Protein AF-A0A946S3L8-F1 (afdb_monomer)

Nearest PDB structures (foldseek):
  8qbs-assembly1_A  TM=4.306E-01  e=4.008E+00  Nostoc punctiforme
  6zvr-assembly1_D  TM=5.813E-01  e=9.104E+00  Nostoc punctiforme

Sequence (161 aa):
MRRCIQITTFLLVIILLAIPEAKAEDSSAVKVDWKPSPAGAAFRSLALPGWGQAYVHKPVKAVIYGGIQHALVFSVFMRGHQYNLEHKYGEESRADFYRNERNRLSWYLAGAILLSTLDAYVDAHLYDFDVSDDLSESYEMKKTEDLSFMGVKIHFSWRFH

pLDDT: mean 71.43, std 18.44, range [38.12, 97.25]

Solvent-accessible surface area (backbone atoms only — not comparable to full-atom values): 9553 Å² total; per-residue (Å²): 113,74,66,60,56,53,50,55,53,52,54,53,50,51,58,66,68,64,55,73,79,79,71,83,75,83,67,91,59,80,88,70,92,75,75,61,51,32,67,61,20,28,52,32,23,71,75,37,74,28,44,10,29,50,66,68,71,36,62,70,58,15,52,52,50,24,51,54,44,49,53,34,51,51,49,28,51,53,26,48,53,51,18,57,49,22,65,74,76,53,51,66,73,59,16,51,51,27,47,53,51,22,53,53,39,48,53,51,39,52,50,53,45,51,52,53,22,52,53,29,26,52,54,30,67,46,62,82,63,77,79,73,69,94,75,67,93,78,72,85,75,77,80,79,83,82,82,79,72,87,88,64,87,85,84,88,85,86,83,88,133

Mean predicted aligned error: 16.81 Å

Foldseek 3Di:
DVVVVVVVVVVVVVVVVPPPPPDPPPPPDDPPVDADDLVNLLVLLVVAFLRSCVSLVNVVLSCVRNVVLVVLVVLLVVLVVQLVCCVVPNDPVSNVVSVVSSVVSVVVNVVSSVVSSVVSSVSRVCVPVDPPPPPPVPPPPPDPDDDDDPPDDDDDDDDDD

Radius of gyration: 24.99 Å; Cα contacts (8 Å, |Δi|>4): 118; chains: 1; bounding box: 49×58×77 Å

Secondary structure (DSSP, 8-state):
-HHHHHHHHHHHHHHHHTS------------------HHHHHHHHHHSTTHHHHHTT-HHHHHHHHHHHHHHHHHHHHHHHHHHHHHHHS-HHHHHHHHHHHHHHHHHHHHHHHHHHHHHHHHHHTTT-----TT-TT-----------SS----------

Structure (mmCIF, N/CA/C/O backbone):
data_AF-A0A946S3L8-F1
#
_entry.id   AF-A0A946S3L8-F1
#
loop_
_atom_site.group_PDB
_atom_site.id
_atom_site.type_symbol
_atom_site.label_atom_id
_atom_site.label_alt_id
_atom_site.label_comp_id
_atom_site.label_asym_id
_atom_site.label_entity_id
_atom_site.label_seq_id
_atom_site.pdbx_PDB_ins_code
_atom_site.Cartn_x
_atom_site.Cartn_y
_atom_site.Cartn_z
_atom_site.occupancy
_atom_site.B_iso_or_equiv
_atom_site.auth_seq_id
_atom_site.auth_comp_id
_atom_site.auth_asym_id
_atom_site.auth_atom_id
_atom_site.pdbx_PDB_model_num
ATOM 1 N N . MET A 1 1 ? 8.361 18.767 -18.585 1.00 54.22 1 MET A N 1
ATOM 2 C CA . MET A 1 1 ? 8.178 17.508 -17.819 1.00 54.22 1 MET A CA 1
ATOM 3 C C . MET A 1 1 ? 8.222 17.675 -16.298 1.00 54.22 1 MET A C 1
ATOM 5 O O . MET A 1 1 ? 7.285 17.226 -15.657 1.00 54.22 1 MET A O 1
ATOM 9 N N . ARG A 1 2 ? 9.224 18.339 -15.696 1.00 45.31 2 ARG A N 1
ATOM 10 C CA . ARG A 1 2 ? 9.313 18.496 -14.221 1.00 45.31 2 ARG A CA 1
ATOM 11 C C . ARG A 1 2 ? 8.120 19.232 -13.574 1.00 45.31 2 ARG A C 1
ATOM 13 O O . ARG A 1 2 ? 7.718 18.874 -12.476 1.00 45.31 2 ARG A O 1
ATOM 20 N N . ARG A 1 3 ? 7.504 20.190 -14.283 1.00 42.41 3 ARG A N 1
ATOM 21 C CA . ARG A 1 3 ? 6.339 20.952 -13.789 1.00 42.41 3 ARG A CA 1
ATOM 22 C C . ARG A 1 3 ? 5.024 20.161 -13.782 1.00 42.41 3 ARG A C 1
ATOM 24 O O . ARG A 1 3 ? 4.229 20.349 -12.876 1.00 42.41 3 ARG A O 1
ATOM 31 N N . CYS A 1 4 ? 4.821 19.233 -14.722 1.00 50.94 4 CYS A N 1
ATOM 32 C CA . CYS A 1 4 ? 3.631 18.371 -14.724 1.00 50.94 4 CYS A CA 1
ATOM 33 C C . CYS A 1 4 ? 3.656 17.385 -13.554 1.00 50.94 4 CYS A C 1
ATOM 35 O O . CYS A 1 4 ? 2.636 17.212 -12.904 1.00 50.94 4 CYS A O 1
ATOM 37 N N . ILE A 1 5 ? 4.835 16.831 -13.238 1.00 62.97 5 ILE A N 1
ATOM 38 C CA . ILE A 1 5 ? 5.023 15.931 -12.091 1.00 62.97 5 ILE A CA 1
ATOM 39 C C . ILE A 1 5 ? 4.737 16.673 -10.778 1.00 62.97 5 ILE A C 1
ATOM 41 O O . ILE A 1 5 ? 3.998 16.154 -9.948 1.00 62.97 5 ILE A O 1
ATOM 45 N N . GLN A 1 6 ? 5.234 17.910 -10.630 1.00 52.62 6 GLN A N 1
ATOM 46 C CA . GLN A 1 6 ? 4.973 18.736 -9.443 1.00 52.62 6 GLN A CA 1
ATOM 47 C C . GLN A 1 6 ? 3.487 19.085 -9.265 1.00 52.62 6 GLN A C 1
ATOM 49 O O . GL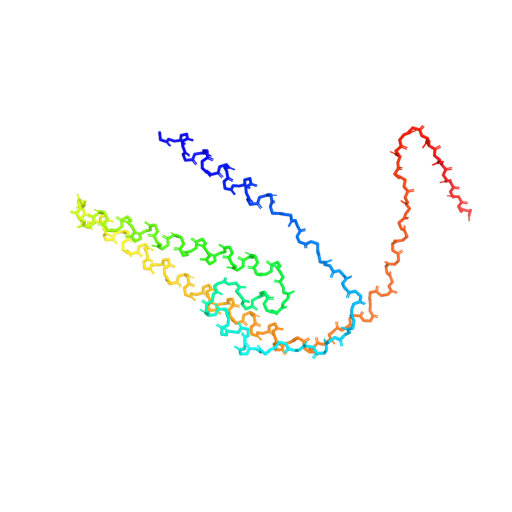N A 1 6 ? 2.988 19.033 -8.143 1.00 52.62 6 GLN A O 1
ATOM 54 N N . ILE A 1 7 ? 2.772 19.392 -10.353 1.00 70.19 7 ILE A N 1
ATOM 55 C CA . ILE A 1 7 ? 1.333 19.701 -10.311 1.00 70.19 7 ILE A CA 1
ATOM 56 C C . ILE A 1 7 ? 0.521 18.453 -9.948 1.00 70.19 7 ILE A C 1
ATOM 58 O O . ILE A 1 7 ? -0.357 18.528 -9.092 1.00 70.19 7 ILE A O 1
ATOM 62 N N . THR A 1 8 ? 0.852 17.289 -10.519 1.00 63.03 8 THR A N 1
ATOM 63 C CA . THR A 1 8 ? 0.184 16.031 -10.154 1.00 63.03 8 THR A CA 1
ATOM 64 C C . THR A 1 8 ? 0.440 15.634 -8.704 1.00 63.03 8 THR A C 1
ATOM 66 O O . THR A 1 8 ? -0.484 15.183 -8.039 1.00 63.03 8 THR A O 1
ATOM 69 N N . THR A 1 9 ? 1.647 15.857 -8.171 1.00 61.44 9 THR A N 1
ATOM 70 C CA . THR A 1 9 ? 1.929 15.588 -6.753 1.00 61.44 9 THR A CA 1
ATOM 71 C C . THR A 1 9 ? 1.212 16.563 -5.819 1.00 61.44 9 THR A C 1
ATOM 73 O O . THR A 1 9 ? 0.716 16.139 -4.782 1.00 61.44 9 THR A O 1
ATOM 76 N N . PHE A 1 10 ? 1.090 17.844 -6.189 1.00 78.69 10 PHE A N 1
ATOM 77 C CA . PHE A 1 10 ? 0.366 18.836 -5.383 1.00 78.69 10 PHE A CA 1
ATOM 78 C C . PHE A 1 10 ? -1.140 18.552 -5.333 1.00 78.69 10 PHE A C 1
ATOM 80 O O . PHE A 1 10 ? -1.747 18.656 -4.271 1.00 78.69 10 PHE A O 1
ATOM 87 N N . LEU A 1 11 ? -1.735 18.136 -6.455 1.00 69.88 11 LEU A N 1
ATOM 88 C CA . LEU A 1 11 ? -3.153 17.769 -6.514 1.00 69.88 11 LEU A CA 1
ATOM 89 C C . LEU A 1 11 ? -3.464 16.520 -5.679 1.00 69.88 11 LEU A C 1
ATOM 91 O O . LEU A 1 11 ? -4.479 16.490 -4.991 1.00 69.88 11 LEU A O 1
ATOM 95 N N . LEU A 1 12 ? -2.574 15.524 -5.674 1.00 69.56 12 LEU A N 1
ATOM 96 C CA . LEU A 1 12 ? -2.734 14.312 -4.862 1.00 69.56 12 LEU A CA 1
ATOM 97 C C . LEU A 1 12 ? -2.653 14.610 -3.355 1.00 69.56 12 LEU A C 1
ATOM 99 O O . LEU A 1 12 ? -3.424 14.053 -2.581 1.00 69.56 12 LEU A O 1
ATOM 103 N N . VAL A 1 13 ? -1.776 15.534 -2.943 1.00 70.19 13 VAL A N 1
ATOM 104 C CA . VAL A 1 13 ? -1.654 15.975 -1.541 1.00 70.19 13 VAL A CA 1
ATOM 105 C C . VAL A 1 13 ? -2.880 16.775 -1.094 1.00 70.19 13 VAL A C 1
ATOM 107 O O . VAL A 1 13 ? -3.378 16.545 0.001 1.00 70.19 13 VAL A O 1
ATOM 110 N N . ILE A 1 14 ? -3.422 17.658 -1.937 1.00 69.56 14 ILE A N 1
ATOM 111 C CA . ILE A 1 14 ? -4.638 18.423 -1.609 1.00 69.56 14 ILE A CA 1
ATOM 112 C C . ILE A 1 14 ? -5.855 17.497 -1.482 1.00 69.56 14 ILE A C 1
ATOM 114 O O . ILE A 1 14 ? -6.654 17.673 -0.570 1.00 69.56 14 ILE A O 1
ATOM 118 N N . ILE A 1 15 ? -5.973 16.479 -2.339 1.00 70.62 15 ILE A N 1
ATOM 119 C CA . ILE A 1 15 ? -7.046 15.476 -2.250 1.00 70.62 15 ILE A CA 1
ATOM 120 C C . ILE A 1 15 ? -6.909 14.623 -0.978 1.00 70.62 15 ILE A C 1
ATOM 122 O O . ILE A 1 15 ? -7.918 14.290 -0.365 1.00 70.62 15 ILE A O 1
ATOM 126 N N . LEU A 1 16 ? -5.681 14.322 -0.539 1.00 61.84 16 LEU A N 1
ATOM 127 C CA . LEU A 1 16 ? -5.420 13.594 0.707 1.00 61.84 16 LEU A CA 1
ATOM 128 C C . LEU A 1 16 ? -5.713 14.440 1.963 1.00 61.84 16 LEU A C 1
ATOM 130 O O . LEU A 1 16 ? -6.137 13.897 2.976 1.00 61.84 16 LEU A O 1
ATOM 134 N N . LEU A 1 17 ? -5.517 15.762 1.887 1.00 64.38 17 LEU A N 1
ATOM 135 C CA . LEU A 1 17 ? -5.815 16.720 2.964 1.00 64.38 17 LEU A CA 1
ATOM 136 C C . LEU A 1 17 ? -7.288 17.162 3.000 1.00 64.38 17 LEU A C 1
ATOM 138 O O . LEU A 1 17 ? -7.744 17.672 4.017 1.00 64.38 17 LEU A O 1
ATOM 142 N N . ALA A 1 18 ? -8.028 16.983 1.902 1.00 61.12 18 ALA A N 1
ATOM 143 C CA . ALA A 1 18 ? -9.449 17.316 1.794 1.00 61.12 18 ALA A CA 1
ATOM 144 C C . ALA A 1 18 ? -10.378 16.178 2.246 1.00 61.12 18 ALA A C 1
ATOM 146 O O . ALA A 1 18 ? -11.597 16.315 2.139 1.00 61.12 18 ALA A O 1
ATOM 147 N N . ILE A 1 19 ? -9.829 15.061 2.739 1.00 67.75 19 ILE A N 1
ATOM 148 C CA . ILE A 1 19 ? -10.631 14.033 3.399 1.00 67.75 19 ILE A CA 1
ATOM 149 C C . ILE A 1 19 ? -11.120 14.656 4.713 1.00 67.75 19 ILE A C 1
ATOM 151 O O . ILE A 1 19 ? -10.283 14.955 5.566 1.00 67.75 19 ILE A O 1
ATOM 155 N N . PRO A 1 20 ? -12.433 14.894 4.893 1.00 49.59 20 PRO A N 1
ATOM 156 C CA . PRO A 1 20 ? -12.932 15.335 6.184 1.00 49.59 20 PRO A CA 1
ATOM 157 C C . PRO A 1 20 ? -12.509 14.295 7.219 1.00 49.59 20 PRO A C 1
ATOM 159 O O . PRO A 1 20 ? -12.717 13.098 7.007 1.00 49.59 20 PRO A O 1
ATOM 162 N N . GLU A 1 21 ? -11.886 14.741 8.312 1.00 51.22 21 GLU A N 1
ATOM 163 C CA . GLU A 1 21 ? -11.655 13.884 9.470 1.00 51.22 21 GLU A CA 1
ATOM 164 C C . GLU A 1 21 ? -12.994 13.233 9.809 1.00 51.22 21 GLU A C 1
ATOM 166 O O . GLU A 1 21 ? -13.969 13.923 10.120 1.00 51.22 21 GLU A O 1
ATOM 171 N N . ALA A 1 22 ? -13.071 11.911 9.646 1.00 46.09 22 ALA A N 1
ATOM 172 C CA . ALA A 1 22 ? -14.264 11.157 9.973 1.00 46.09 22 ALA A CA 1
ATOM 173 C C . ALA A 1 22 ? -14.474 11.297 11.481 1.00 46.09 22 ALA A C 1
ATOM 175 O O . ALA A 1 22 ? -13.859 10.590 12.278 1.00 46.09 22 ALA A O 1
ATOM 176 N N . LYS A 1 23 ? -15.297 12.273 11.871 1.00 38.12 23 LYS A N 1
ATOM 177 C CA . LYS A 1 23 ? -15.753 12.431 13.244 1.00 38.12 23 LYS A CA 1
ATOM 178 C C . LYS A 1 23 ? -16.474 11.137 13.589 1.00 38.12 23 LYS A C 1
ATOM 180 O O . LYS A 1 23 ? -17.438 10.784 12.914 1.00 38.12 23 LYS A O 1
ATOM 185 N N . ALA A 1 24 ? -15.966 10.420 14.589 1.00 49.59 24 ALA A N 1
ATOM 186 C CA . ALA A 1 24 ? -16.674 9.290 15.159 1.00 49.59 24 ALA A CA 1
ATOM 187 C C . ALA A 1 24 ? -18.056 9.795 15.587 1.00 49.59 24 ALA A C 1
ATOM 189 O O . ALA A 1 24 ? -18.169 10.663 16.454 1.00 49.59 24 ALA A O 1
ATOM 190 N N . GLU A 1 25 ? -19.085 9.334 14.886 1.00 40.78 25 GLU A N 1
ATOM 191 C CA . GLU A 1 25 ? -20.466 9.599 15.239 1.00 40.78 25 GLU A CA 1
ATOM 192 C C . GLU A 1 25 ? -20.743 8.791 16.503 1.00 40.78 25 GLU A C 1
ATOM 194 O O . GLU A 1 25 ? -20.833 7.563 16.463 1.00 40.78 25 GLU A O 1
ATOM 199 N N . ASP A 1 26 ? -20.777 9.490 17.638 1.00 52.12 26 ASP A N 1
ATOM 200 C CA . ASP A 1 26 ? -21.277 8.965 18.904 1.00 52.12 26 ASP A CA 1
ATOM 201 C C . ASP A 1 26 ? -22.775 8.704 18.732 1.00 52.12 26 ASP A C 1
ATOM 203 O O . ASP A 1 26 ? -23.641 9.551 18.969 1.00 52.12 26 ASP A O 1
ATOM 207 N N . SER A 1 27 ? -23.067 7.534 18.173 1.00 48.53 27 SER A N 1
ATOM 208 C CA . SER A 1 27 ? -24.411 7.017 18.084 1.00 48.53 27 SER A CA 1
ATOM 209 C C . SER A 1 27 ? -24.770 6.496 19.465 1.00 48.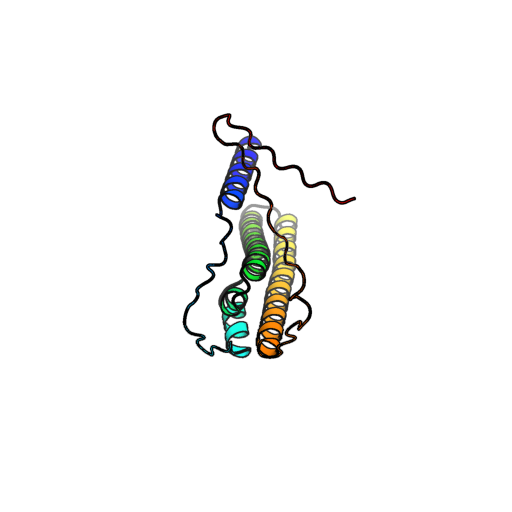53 27 SER A C 1
ATOM 211 O O . SER A 1 27 ? -24.398 5.390 19.851 1.00 48.53 27 SER A O 1
ATOM 213 N N . SER A 1 28 ? -25.563 7.281 20.187 1.00 51.94 28 SER A N 1
ATOM 214 C CA . SER A 1 28 ? -26.337 6.868 21.363 1.00 51.94 28 SER A CA 1
ATOM 215 C C . SER A 1 28 ? -27.440 5.850 20.991 1.00 51.94 28 SER A C 1
ATOM 217 O O . SER A 1 28 ? -28.566 5.892 21.485 1.00 51.94 28 SER A O 1
ATOM 219 N N . ALA A 1 29 ? -27.126 4.913 20.096 1.00 51.28 29 ALA A N 1
ATOM 220 C CA . ALA A 1 29 ? -27.986 3.844 19.638 1.00 51.28 29 ALA A CA 1
ATOM 221 C C . ALA A 1 29 ? -27.787 2.597 20.502 1.00 51.28 29 ALA A C 1
ATOM 223 O O . ALA A 1 29 ? -26.677 2.272 20.916 1.00 51.28 29 ALA A O 1
ATOM 224 N N . VAL A 1 30 ? -28.906 1.912 20.756 1.00 47.59 30 VAL A N 1
ATOM 225 C CA . VAL A 1 30 ? -29.034 0.505 21.164 1.00 47.59 30 VAL A CA 1
ATOM 226 C C . VAL A 1 30 ? -27.701 -0.245 21.074 1.00 47.59 30 VAL A C 1
ATOM 228 O O . VAL A 1 30 ? -27.187 -0.421 19.971 1.00 47.59 30 VAL A O 1
ATOM 231 N N . LYS A 1 31 ? -27.161 -0.709 22.212 1.00 49.53 31 LYS A N 1
ATOM 232 C CA . LYS A 1 31 ? -26.011 -1.625 22.239 1.00 49.53 31 LYS A CA 1
ATOM 233 C C . LYS A 1 31 ? -26.398 -2.903 21.492 1.00 49.53 31 LYS A C 1
ATOM 235 O O . LYS A 1 31 ? -26.951 -3.833 22.072 1.00 49.53 31 LYS A O 1
ATOM 240 N N . VAL A 1 32 ? -26.183 -2.919 20.181 1.00 55.69 32 VAL A N 1
ATOM 241 C CA . VAL A 1 32 ? -26.208 -4.138 19.385 1.00 55.69 32 VAL A CA 1
ATOM 242 C C . VAL A 1 32 ? -24.965 -4.899 19.816 1.00 55.69 32 VAL A C 1
ATOM 244 O O . VAL A 1 32 ? -23.856 -4.400 19.651 1.00 55.69 32 VAL A O 1
ATOM 247 N N . ASP A 1 33 ? -25.164 -6.069 20.416 1.00 65.00 33 ASP A N 1
ATOM 248 C CA . ASP A 1 33 ? -24.115 -6.949 20.944 1.00 65.00 33 ASP A CA 1
ATOM 249 C C . ASP A 1 33 ? -23.350 -7.622 19.787 1.00 65.00 33 ASP A C 1
ATOM 251 O O . ASP A 1 33 ? -23.412 -8.829 19.548 1.00 65.00 33 ASP A O 1
ATOM 255 N N . TRP A 1 34 ? -22.740 -6.795 18.941 1.00 68.06 34 TRP A N 1
ATOM 256 C CA . TRP A 1 34 ? -22.050 -7.216 17.738 1.00 68.06 34 TRP A CA 1
ATOM 257 C C . TRP A 1 34 ? -20.604 -7.569 18.074 1.00 68.06 34 TRP A C 1
ATOM 259 O O . TRP A 1 34 ? -19.860 -6.756 18.621 1.00 68.06 34 TRP A O 1
ATOM 269 N N . LYS A 1 35 ? -20.204 -8.785 17.694 1.00 69.81 35 LYS A N 1
ATOM 270 C CA . LYS A 1 35 ? -18.855 -9.315 17.896 1.00 69.81 35 LYS A CA 1
ATOM 271 C C . LYS A 1 35 ? -18.214 -9.634 16.540 1.00 69.81 35 LYS A C 1
ATOM 273 O O . LYS A 1 35 ? -18.749 -10.481 15.811 1.00 69.81 35 LYS A O 1
ATOM 278 N N . PRO A 1 36 ? -17.094 -8.986 16.160 1.00 71.75 36 PRO A N 1
ATOM 279 C CA . PRO A 1 36 ? -16.408 -9.290 14.913 1.00 71.75 36 PRO A CA 1
ATOM 280 C C . PRO A 1 36 ? -15.850 -10.707 14.952 1.00 71.75 36 PRO A C 1
ATOM 282 O O . PRO A 1 36 ? -15.090 -11.065 15.845 1.00 71.75 36 PRO A O 1
ATOM 285 N N . SER A 1 37 ? -16.147 -11.510 13.932 1.00 74.31 37 SER A N 1
ATOM 286 C CA . SER A 1 37 ? -15.468 -12.801 13.793 1.00 74.31 37 SER A CA 1
ATOM 287 C C . SER A 1 37 ? -14.014 -12.586 13.326 1.00 74.31 37 SER A C 1
ATOM 289 O O . SER A 1 37 ? -13.806 -11.957 12.281 1.00 74.31 37 SER A O 1
ATOM 291 N N . PRO A 1 38 ? -12.995 -13.136 14.017 1.00 67.62 38 PRO A N 1
ATOM 292 C CA . PRO A 1 38 ? -11.592 -12.990 13.610 1.00 67.62 38 PRO A CA 1
ATOM 293 C C . PRO A 1 38 ? -11.310 -13.543 12.209 1.00 67.62 38 PRO A C 1
ATOM 295 O O . PRO A 1 38 ? -10.618 -12.921 11.403 1.00 67.62 38 PRO A O 1
ATOM 298 N N . ALA A 1 39 ? -11.930 -14.676 11.868 1.00 64.50 39 ALA A N 1
ATOM 299 C CA . ALA A 1 39 ? -11.872 -15.240 10.521 1.00 64.50 39 ALA A CA 1
ATOM 300 C C . ALA A 1 39 ? -12.546 -14.328 9.475 1.00 64.50 39 ALA A C 1
ATOM 302 O O . ALA A 1 39 ? -12.055 -14.200 8.354 1.00 64.50 39 ALA A O 1
ATOM 303 N N . GLY A 1 40 ? -13.642 -13.653 9.839 1.00 69.44 40 GLY A N 1
ATOM 304 C CA . GLY A 1 40 ? -14.337 -12.711 8.964 1.00 69.44 40 GLY A CA 1
ATOM 305 C C . GLY A 1 40 ? -13.553 -11.425 8.704 1.00 69.44 40 GLY A C 1
ATOM 306 O O . GLY A 1 40 ? -13.627 -10.902 7.589 1.00 69.44 40 GLY A O 1
ATOM 307 N N . ALA A 1 41 ? -12.788 -10.943 9.688 1.00 67.62 41 ALA A N 1
ATOM 308 C CA . ALA A 1 41 ? -11.851 -9.831 9.530 1.00 67.62 41 ALA A CA 1
ATOM 309 C C . ALA A 1 41 ? -10.676 -10.233 8.625 1.00 67.62 41 ALA A C 1
ATOM 311 O O . ALA A 1 41 ? -10.359 -9.528 7.666 1.00 67.62 41 ALA A O 1
ATOM 312 N N . ALA A 1 42 ? -10.096 -11.412 8.866 1.00 68.69 42 ALA A N 1
ATOM 313 C CA . ALA A 1 42 ? -8.969 -11.917 8.094 1.00 68.69 42 ALA A CA 1
ATOM 314 C C . ALA A 1 42 ? -9.320 -12.150 6.615 1.00 68.69 42 ALA A C 1
ATOM 316 O O . ALA A 1 42 ? -8.598 -11.692 5.731 1.00 68.69 42 ALA A O 1
ATOM 317 N N . PHE A 1 43 ? -10.460 -12.790 6.328 1.00 74.31 43 PHE A N 1
ATOM 318 C CA . PHE A 1 43 ? -10.911 -13.018 4.950 1.00 74.31 43 PHE A CA 1
ATOM 319 C C . PHE A 1 43 ? -11.126 -11.704 4.188 1.00 74.31 43 PHE A C 1
ATOM 321 O O . PHE A 1 43 ? -10.765 -11.594 3.019 1.00 74.31 43 PHE A O 1
ATOM 328 N N . ARG A 1 44 ? -11.669 -10.680 4.856 1.00 72.56 44 ARG A N 1
ATOM 329 C CA . ARG A 1 44 ? -11.893 -9.360 4.249 1.00 72.56 44 ARG A CA 1
ATOM 330 C C . ARG A 1 44 ? -10.591 -8.610 4.000 1.00 72.56 44 ARG A C 1
ATOM 332 O O . ARG A 1 44 ? -10.455 -8.040 2.924 1.00 72.56 44 ARG A O 1
ATOM 339 N N . SER A 1 45 ? -9.626 -8.668 4.922 1.00 69.12 45 SER A N 1
ATOM 340 C CA . SER A 1 45 ? -8.265 -8.147 4.695 1.00 69.12 45 SER A CA 1
ATOM 341 C C . SER A 1 45 ? -7.563 -8.831 3.522 1.00 69.12 45 SER A C 1
ATOM 343 O O . SER A 1 45 ? -6.792 -8.188 2.813 1.00 69.12 45 SER A O 1
ATOM 345 N N . LEU A 1 46 ? -7.844 -10.121 3.301 1.00 69.44 46 LEU A N 1
ATOM 346 C CA . LEU A 1 46 ? -7.311 -10.873 2.167 1.00 69.44 46 LEU A CA 1
ATOM 347 C C . LEU A 1 46 ? -7.990 -10.486 0.844 1.00 69.44 46 LEU A C 1
ATOM 349 O O . LEU A 1 46 ? -7.332 -10.417 -0.190 1.00 69.44 46 LEU A O 1
ATOM 353 N N . ALA A 1 47 ? -9.305 -10.252 0.878 1.00 74.19 47 ALA A N 1
ATOM 354 C CA . ALA A 1 47 ? -10.105 -9.921 -0.297 1.00 74.19 47 ALA A CA 1
ATOM 355 C C . ALA A 1 47 ? -9.868 -8.487 -0.788 1.00 74.19 47 ALA A C 1
ATOM 357 O O . ALA A 1 47 ? -9.765 -8.265 -1.994 1.00 74.19 47 ALA A O 1
ATOM 358 N N . LEU A 1 48 ? -9.789 -7.516 0.129 1.00 65.94 48 LEU A N 1
ATOM 359 C CA . LEU A 1 48 ? -9.508 -6.121 -0.191 1.00 65.94 48 LEU A CA 1
ATOM 360 C C . LEU A 1 48 ? -8.541 -5.503 0.831 1.00 65.94 48 LEU A C 1
ATOM 362 O O . LEU A 1 48 ? -8.789 -5.581 2.041 1.00 65.94 48 LEU A O 1
ATOM 366 N N . PRO A 1 49 ? -7.481 -4.819 0.364 1.00 61.81 49 PRO A N 1
ATOM 367 C CA . PRO A 1 49 ? -6.537 -4.148 1.244 1.00 61.81 49 PRO A CA 1
ATOM 368 C C . PRO A 1 49 ? -7.248 -3.103 2.122 1.00 61.81 49 PRO A C 1
ATOM 370 O O . PRO A 1 49 ? -7.928 -2.213 1.613 1.00 61.81 49 PRO A O 1
ATOM 373 N N . GLY A 1 50 ? -7.124 -3.234 3.446 1.00 63.59 50 GLY A N 1
ATOM 374 C CA . GLY A 1 50 ? -7.769 -2.366 4.444 1.00 63.59 50 GLY A CA 1
ATOM 375 C C . GLY A 1 50 ? -9.202 -2.744 4.867 1.00 63.59 50 GLY A C 1
ATOM 376 O O . GLY A 1 50 ? -9.698 -2.190 5.849 1.00 63.59 50 GLY A O 1
ATOM 377 N N . TRP A 1 51 ? -9.874 -3.706 4.218 1.00 70.75 51 TRP A N 1
ATOM 378 C CA . TRP A 1 51 ? -11.293 -4.002 4.497 1.00 70.75 51 TRP A CA 1
ATOM 379 C C . TRP A 1 51 ? -11.535 -4.711 5.839 1.00 70.75 51 TRP A C 1
ATOM 381 O O . TRP A 1 51 ? -12.527 -4.429 6.512 1.00 70.75 51 TRP A O 1
ATOM 391 N N . GLY A 1 52 ? -10.624 -5.575 6.296 1.00 67.25 52 GLY A N 1
ATOM 392 C CA . GLY A 1 52 ? -10.766 -6.209 7.613 1.00 67.25 52 GLY A CA 1
ATOM 393 C C . GLY A 1 52 ? -10.612 -5.235 8.786 1.00 67.25 52 GLY A C 1
ATOM 394 O O . GLY A 1 52 ? -11.263 -5.409 9.809 1.00 67.25 52 GLY A O 1
ATOM 395 N N . GLN A 1 53 ? -9.837 -4.161 8.623 1.00 64.06 53 GLN A N 1
ATOM 396 C CA . GLN A 1 53 ? -9.660 -3.120 9.647 1.00 64.06 53 GLN A CA 1
ATOM 397 C C . GLN A 1 53 ? -10.890 -2.199 9.748 1.00 64.06 53 GLN A C 1
ATOM 399 O O . GLN A 1 53 ? -11.269 -1.779 10.840 1.00 64.06 53 GLN A O 1
ATOM 404 N N . ALA A 1 54 ? -11.568 -1.949 8.620 1.00 70.31 54 ALA A N 1
ATOM 405 C CA . ALA A 1 54 ? -12.866 -1.273 8.605 1.00 70.31 54 ALA A CA 1
ATOM 406 C C . ALA A 1 54 ? -13.963 -2.120 9.273 1.00 70.31 54 ALA A C 1
ATOM 408 O O . ALA A 1 54 ? -14.811 -1.576 9.974 1.00 70.31 54 ALA A O 1
ATOM 409 N N . TYR A 1 55 ? -13.920 -3.448 9.094 1.00 66.56 55 TYR A N 1
ATOM 410 C CA . TYR A 1 55 ? -14.843 -4.377 9.753 1.00 66.56 55 TYR A CA 1
ATOM 411 C C . TYR A 1 55 ? -14.695 -4.333 11.276 1.00 66.56 55 TYR A C 1
ATOM 413 O O . TYR A 1 55 ? -15.703 -4.296 11.956 1.00 66.56 55 TYR A O 1
ATOM 421 N N . VAL A 1 56 ? -13.474 -4.242 11.814 1.00 69.94 56 VAL A N 1
ATOM 422 C CA . VAL A 1 56 ? -13.219 -4.146 13.269 1.00 69.94 56 VAL A CA 1
ATOM 423 C C . VAL A 1 56 ? -13.415 -2.709 13.811 1.00 69.94 56 VAL A C 1
ATOM 425 O O . VAL A 1 56 ? -12.980 -2.389 14.910 1.00 69.94 56 VAL A O 1
ATOM 428 N N . HIS A 1 57 ? -14.070 -1.816 13.054 1.00 66.56 57 HIS A N 1
ATOM 429 C CA . HIS A 1 57 ? -14.357 -0.423 13.437 1.00 66.56 57 HIS A CA 1
ATOM 430 C C . HIS A 1 57 ? -13.128 0.397 13.892 1.00 66.56 57 HIS A C 1
ATOM 432 O O . HIS A 1 57 ? -13.254 1.328 14.685 1.00 66.56 57 HIS A O 1
ATOM 438 N N . LYS A 1 58 ? -11.931 0.112 13.353 1.00 74.00 58 LYS A N 1
ATOM 439 C CA . LYS A 1 58 ? -10.702 0.888 13.616 1.00 74.00 58 LYS A CA 1
ATOM 440 C C . LYS A 1 58 ? -10.331 1.762 12.403 1.00 74.00 58 LYS A C 1
ATOM 442 O O . LYS A 1 58 ? -9.448 1.389 11.625 1.00 74.00 58 LYS A O 1
ATOM 447 N N . PRO A 1 59 ? -10.964 2.942 12.215 1.00 73.88 59 PRO A N 1
ATOM 448 C CA . PRO A 1 59 ? -10.844 3.732 10.984 1.00 73.88 59 PRO A CA 1
ATOM 449 C C . PRO A 1 59 ? -9.419 4.233 10.718 1.00 73.88 59 PRO A C 1
ATOM 451 O O . PRO A 1 59 ? -8.959 4.192 9.580 1.00 73.88 59 PRO A O 1
ATOM 454 N N . VAL A 1 60 ? -8.677 4.635 11.755 1.00 77.31 60 VAL A N 1
ATOM 455 C CA . VAL A 1 60 ? -7.288 5.107 11.605 1.00 77.31 60 VAL A CA 1
ATOM 456 C C . VAL A 1 60 ? -6.376 3.988 11.095 1.00 77.31 60 VAL A C 1
ATOM 458 O O . VAL A 1 60 ? -5.623 4.190 10.142 1.00 77.31 60 VAL A O 1
ATOM 461 N N . LYS A 1 61 ? -6.480 2.779 11.668 1.00 78.06 61 LYS A N 1
ATOM 462 C CA . LYS A 1 61 ? -5.720 1.610 11.199 1.00 78.06 61 LYS A CA 1
ATOM 463 C C . LYS A 1 61 ? -6.096 1.246 9.764 1.00 78.06 61 LYS A C 1
ATOM 465 O O . LYS A 1 61 ? -5.212 0.964 8.958 1.00 78.06 61 LYS A O 1
ATOM 470 N N . ALA A 1 62 ? -7.384 1.303 9.425 1.00 75.88 62 ALA A N 1
ATOM 471 C CA . ALA A 1 62 ? -7.855 1.044 8.068 1.00 75.88 62 ALA A CA 1
ATOM 472 C C . ALA A 1 62 ? -7.230 2.009 7.046 1.00 75.88 62 ALA A C 1
ATOM 474 O O . ALA A 1 62 ? -6.749 1.559 6.006 1.00 75.88 62 ALA A O 1
ATOM 475 N N . VAL A 1 63 ? -7.156 3.307 7.365 1.00 81.81 63 VAL A N 1
ATOM 476 C CA . VAL A 1 63 ? -6.501 4.312 6.510 1.00 81.81 63 VAL A CA 1
ATOM 477 C C . VAL A 1 63 ? -5.004 4.031 6.369 1.00 81.81 63 VAL A C 1
ATOM 479 O O . VAL A 1 63 ? -4.486 4.054 5.254 1.00 81.81 63 VAL A O 1
ATOM 482 N N . ILE A 1 64 ? -4.307 3.717 7.466 1.00 85.44 64 ILE A N 1
ATOM 483 C CA . ILE A 1 64 ? -2.863 3.438 7.443 1.00 85.44 64 ILE A CA 1
ATOM 484 C C . ILE A 1 64 ? -2.555 2.195 6.599 1.00 85.44 64 ILE A C 1
ATOM 486 O O . ILE A 1 64 ? -1.777 2.273 5.645 1.00 85.44 64 ILE A O 1
ATOM 490 N N . TYR A 1 65 ? -3.172 1.050 6.912 1.00 84.75 65 TYR A N 1
ATOM 491 C CA . TYR A 1 65 ? -2.920 -0.196 6.183 1.00 84.75 65 TYR A CA 1
ATOM 492 C C . TYR A 1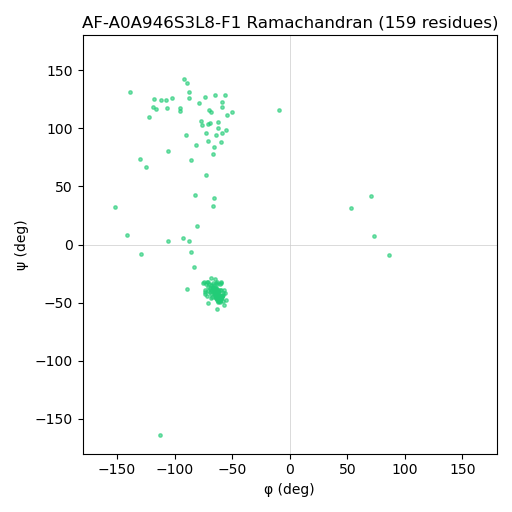 65 ? -3.373 -0.099 4.727 1.00 84.75 65 TYR A C 1
ATOM 494 O O . TYR A 1 65 ? -2.628 -0.507 3.834 1.00 84.75 65 TYR A O 1
ATOM 502 N N . GLY A 1 66 ? -4.544 0.496 4.479 1.00 83.75 66 GLY A N 1
ATOM 503 C CA . GLY A 1 66 ? -5.049 0.740 3.132 1.00 83.75 66 GLY A CA 1
ATOM 504 C C . GLY A 1 66 ? -4.101 1.619 2.316 1.00 83.75 66 GLY A C 1
ATOM 505 O O . GLY A 1 66 ? -3.763 1.266 1.189 1.00 83.75 66 GLY A O 1
ATOM 506 N N . GLY A 1 67 ? -3.595 2.712 2.895 1.00 87.88 67 GLY A N 1
ATOM 507 C CA . GLY A 1 67 ? -2.643 3.613 2.243 1.00 87.88 67 GLY A CA 1
ATOM 508 C C . GLY A 1 67 ? -1.322 2.931 1.879 1.00 87.88 67 GLY A C 1
ATOM 509 O O . GLY A 1 67 ? -0.869 3.034 0.737 1.00 87.88 67 GLY A O 1
ATOM 510 N N . ILE A 1 68 ? -0.730 2.178 2.813 1.00 93.75 68 ILE A N 1
ATOM 511 C CA . ILE A 1 68 ? 0.517 1.430 2.576 1.00 93.75 68 ILE A CA 1
ATOM 512 C C . ILE A 1 68 ? 0.318 0.379 1.478 1.00 93.75 68 ILE A C 1
ATOM 514 O O . ILE A 1 68 ? 1.109 0.300 0.535 1.00 93.75 68 ILE A O 1
ATOM 518 N N . GLN A 1 69 ? -0.745 -0.421 1.571 1.00 90.19 69 GLN A N 1
ATOM 519 C CA . GLN A 1 69 ? -1.028 -1.476 0.599 1.00 90.19 69 GLN A CA 1
ATOM 520 C C . GLN A 1 69 ? -1.327 -0.892 -0.784 1.00 90.19 69 GLN A C 1
ATOM 522 O O . GLN A 1 69 ? -0.788 -1.380 -1.776 1.00 90.19 69 GLN A O 1
ATOM 527 N N . HIS A 1 70 ? -2.104 0.190 -0.860 1.00 88.38 70 HIS A N 1
ATOM 528 C CA . HIS A 1 70 ? -2.390 0.877 -2.117 1.00 88.38 70 HIS A CA 1
ATOM 529 C C . HIS A 1 70 ? -1.115 1.435 -2.764 1.00 88.38 70 HIS A C 1
ATOM 531 O O . HIS A 1 70 ? -0.896 1.238 -3.960 1.00 88.38 70 HIS A O 1
ATOM 537 N N . ALA A 1 71 ? -0.226 2.055 -1.982 1.00 92.69 71 ALA A N 1
ATOM 538 C CA . ALA A 1 71 ? 1.055 2.556 -2.477 1.00 92.69 71 ALA A CA 1
ATOM 539 C C . ALA A 1 71 ? 1.953 1.429 -3.021 1.00 92.69 71 ALA A C 1
ATOM 541 O O . ALA A 1 71 ? 2.589 1.588 -4.069 1.00 92.69 71 ALA A O 1
ATOM 542 N N . LEU A 1 72 ? 1.987 0.274 -2.349 1.00 95.19 72 LEU A N 1
ATOM 543 C CA . LEU A 1 72 ? 2.744 -0.896 -2.801 1.00 95.19 72 LEU A CA 1
ATOM 544 C C . LEU A 1 72 ? 2.153 -1.503 -4.078 1.00 95.19 72 LEU A C 1
ATOM 546 O O . LEU A 1 72 ? 2.904 -1.753 -5.020 1.00 95.19 72 LEU A O 1
ATOM 550 N N . VAL A 1 73 ? 0.829 -1.671 -4.157 1.00 92.88 73 VAL A N 1
ATOM 551 C CA . VAL A 1 73 ? 0.139 -2.139 -5.374 1.00 92.88 73 VAL A CA 1
ATOM 552 C C . VAL A 1 73 ? 0.428 -1.206 -6.547 1.00 92.88 73 VAL A C 1
ATOM 554 O O . VAL A 1 73 ? 0.846 -1.666 -7.611 1.00 92.88 73 VAL A O 1
ATOM 557 N N . PHE A 1 74 ? 0.274 0.106 -6.346 1.00 93.69 74 PHE A N 1
ATOM 558 C CA . PHE A 1 74 ? 0.584 1.104 -7.365 1.00 93.69 74 PHE A CA 1
ATOM 559 C C . PHE A 1 74 ? 2.047 1.005 -7.817 1.00 93.69 74 PHE A C 1
ATOM 561 O O . PHE A 1 74 ? 2.332 1.003 -9.013 1.00 93.69 74 PHE A O 1
ATOM 568 N N . SER A 1 75 ? 2.981 0.835 -6.879 1.00 93.44 75 SER A N 1
ATOM 569 C CA . SER A 1 75 ? 4.406 0.682 -7.186 1.00 93.44 75 SER A CA 1
ATOM 570 C C . SER A 1 75 ? 4.693 -0.590 -7.991 1.00 93.44 75 SER A C 1
ATOM 572 O O . SER A 1 75 ? 5.411 -0.528 -8.988 1.00 93.44 75 SER A O 1
ATOM 574 N N . VAL A 1 76 ? 4.105 -1.734 -7.623 1.00 96.06 76 VAL A N 1
ATOM 575 C CA . VAL A 1 76 ? 4.220 -2.997 -8.377 1.00 96.06 76 VAL A CA 1
ATOM 576 C C . VAL A 1 76 ? 3.682 -2.826 -9.798 1.00 96.06 76 VAL A C 1
ATOM 578 O O . VAL A 1 76 ? 4.353 -3.211 -10.758 1.00 96.06 76 VAL A O 1
ATOM 581 N N . PHE A 1 77 ? 2.512 -2.203 -9.950 1.00 93.19 77 PHE A N 1
ATOM 582 C CA . PHE A 1 77 ? 1.906 -1.945 -11.254 1.00 93.19 77 PHE A CA 1
ATOM 583 C C . PHE A 1 77 ? 2.791 -1.047 -12.126 1.00 93.19 77 PHE A C 1
ATOM 585 O O . PHE A 1 77 ? 3.105 -1.398 -13.264 1.00 93.19 77 PHE A O 1
ATOM 592 N N . MET A 1 78 ? 3.269 0.072 -11.575 1.00 92.00 78 MET A N 1
ATOM 593 C CA . MET A 1 78 ? 4.125 1.018 -12.293 1.00 92.00 78 MET A CA 1
ATOM 594 C C . MET A 1 78 ? 5.457 0.388 -12.717 1.00 92.00 78 MET A C 1
ATOM 596 O O . MET A 1 78 ? 5.899 0.591 -13.850 1.00 92.00 78 MET A O 1
ATOM 600 N N . ARG A 1 79 ? 6.084 -0.428 -11.857 1.00 96.12 79 ARG A N 1
ATOM 601 C CA . ARG A 1 79 ? 7.301 -1.178 -12.219 1.00 96.12 79 ARG A CA 1
ATOM 602 C C . ARG A 1 79 ? 7.025 -2.254 -13.262 1.00 96.12 79 ARG A C 1
ATOM 604 O O . ARG A 1 79 ? 7.835 -2.434 -14.164 1.00 96.12 79 ARG A O 1
ATOM 611 N N . GLY A 1 80 ? 5.879 -2.930 -13.187 1.00 94.19 80 GLY A N 1
ATOM 612 C CA . GLY A 1 80 ? 5.441 -3.878 -14.211 1.00 94.19 80 GLY A CA 1
ATOM 613 C C . GLY A 1 80 ? 5.235 -3.215 -15.572 1.00 94.19 80 GLY A C 1
ATOM 614 O O . GLY A 1 80 ? 5.655 -3.759 -16.591 1.00 94.19 80 GLY A O 1
ATOM 615 N N . HIS A 1 81 ? 4.662 -2.013 -15.593 1.00 93.56 81 HIS A N 1
ATOM 616 C CA . HIS A 1 81 ? 4.521 -1.235 -16.817 1.00 93.56 81 HIS A CA 1
ATOM 617 C C . HIS A 1 81 ? 5.885 -0.837 -17.406 1.00 93.56 81 HIS A C 1
ATOM 619 O O . HIS A 1 81 ? 6.112 -1.039 -18.597 1.00 93.56 81 HIS A O 1
ATOM 625 N N . GLN A 1 82 ? 6.815 -0.349 -16.576 1.00 93.62 82 GLN A N 1
ATOM 626 C CA . GLN A 1 82 ? 8.182 -0.015 -17.006 1.00 93.62 82 GLN A CA 1
ATOM 627 C C . GLN A 1 82 ? 8.933 -1.238 -17.545 1.00 93.62 82 GLN A C 1
ATOM 629 O O . GLN A 1 82 ? 9.540 -1.159 -18.610 1.00 93.62 82 GLN A O 1
ATOM 634 N N . TYR A 1 83 ? 8.815 -2.385 -16.870 1.00 95.69 83 TYR A N 1
ATOM 635 C CA . TYR A 1 83 ? 9.347 -3.658 -17.352 1.00 95.69 83 TYR A CA 1
ATOM 636 C C . TYR A 1 83 ? 8.824 -4.003 -18.751 1.00 95.69 83 TYR A C 1
ATOM 638 O O . TYR A 1 83 ? 9.616 -4.316 -19.630 1.00 95.69 83 TYR A O 1
ATOM 646 N N . ASN A 1 84 ? 7.513 -3.894 -18.988 1.00 94.25 84 ASN A N 1
ATOM 647 C CA . ASN A 1 84 ? 6.922 -4.235 -20.285 1.00 94.25 84 ASN A CA 1
ATOM 648 C C . ASN A 1 84 ? 7.407 -3.330 -21.430 1.00 94.25 84 ASN A C 1
ATOM 650 O O . ASN A 1 84 ? 7.503 -3.793 -22.567 1.00 94.25 84 ASN A O 1
ATOM 654 N N . LEU A 1 85 ? 7.684 -2.051 -21.154 1.00 94.50 85 LEU A N 1
ATOM 655 C CA . LEU A 1 85 ? 8.223 -1.118 -22.148 1.00 94.50 85 LEU A CA 1
ATOM 656 C C . LEU A 1 85 ? 9.681 -1.443 -22.482 1.00 94.50 85 LEU A C 1
ATOM 658 O O . LEU A 1 85 ? 10.023 -1.584 -23.654 1.00 94.50 85 LEU A O 1
ATOM 662 N N . GLU A 1 86 ? 10.518 -1.605 -21.459 1.00 93.75 86 GLU A N 1
ATOM 663 C CA . GLU A 1 86 ? 11.949 -1.885 -21.627 1.00 93.75 86 GLU A CA 1
ATOM 664 C C . GLU A 1 86 ? 12.185 -3.284 -22.206 1.00 93.75 86 GLU A C 1
ATOM 666 O O . GLU A 1 86 ? 13.046 -3.458 -23.054 1.00 93.75 86 GLU A O 1
ATOM 671 N N . HIS A 1 87 ? 11.361 -4.270 -21.850 1.00 93.75 87 HIS A N 1
ATOM 672 C CA . HIS A 1 87 ? 11.420 -5.605 -22.445 1.00 93.75 87 HIS A CA 1
ATOM 673 C C . HIS A 1 87 ? 11.071 -5.599 -23.944 1.00 93.75 87 HIS A C 1
ATOM 675 O O . HIS A 1 87 ? 11.523 -6.465 -24.687 1.00 93.75 87 HIS A O 1
ATOM 681 N N . LYS A 1 88 ? 10.219 -4.674 -24.408 1.00 93.62 88 LYS A N 1
ATOM 682 C CA . LYS A 1 88 ? 9.809 -4.608 -25.823 1.00 93.62 88 LYS A CA 1
ATOM 683 C C . LYS A 1 88 ? 10.728 -3.751 -26.684 1.00 93.62 88 LYS A C 1
ATOM 685 O O . LYS A 1 88 ? 10.932 -4.084 -27.846 1.00 93.62 88 LYS A O 1
ATOM 690 N N . TYR A 1 89 ? 11.209 -2.636 -26.144 1.00 94.44 89 TYR A N 1
ATOM 691 C CA . TYR A 1 89 ? 11.887 -1.595 -26.923 1.00 94.44 89 TYR A CA 1
ATOM 692 C C . TYR A 1 89 ? 13.244 -1.177 -26.348 1.00 94.44 89 TYR A C 1
ATOM 694 O O . TYR A 1 89 ? 13.928 -0.362 -26.962 1.00 94.44 89 TYR A O 1
ATOM 702 N N . GLY A 1 90 ? 13.596 -1.657 -25.158 1.00 92.31 90 GLY A N 1
ATOM 703 C CA . GLY A 1 90 ? 14.740 -1.193 -24.385 1.00 92.31 90 GLY A CA 1
ATOM 704 C C . GLY A 1 90 ? 15.849 -2.228 -24.251 1.00 92.31 90 GLY A C 1
ATOM 705 O O . GLY A 1 90 ? 15.935 -3.205 -24.991 1.00 92.31 90 GLY A O 1
ATOM 706 N N . GLU A 1 91 ? 16.730 -1.969 -23.291 1.00 94.56 91 GLU A N 1
ATOM 707 C CA . GLU A 1 91 ? 17.889 -2.809 -23.000 1.00 94.56 91 GLU A CA 1
ATOM 708 C C . GLU A 1 91 ? 17.531 -3.895 -21.979 1.00 94.56 91 GLU A C 1
ATOM 710 O O . GLU A 1 91 ? 16.864 -3.622 -20.976 1.00 94.56 91 GLU A O 1
ATOM 715 N N . GLU A 1 92 ? 18.025 -5.117 -22.190 1.00 94.44 92 GLU A N 1
ATOM 716 C CA . GLU A 1 92 ? 17.736 -6.269 -21.325 1.00 94.44 92 GLU A CA 1
ATOM 717 C C . GLU A 1 92 ? 18.105 -5.998 -19.858 1.00 94.44 92 GLU A C 1
ATOM 719 O O . GLU A 1 92 ? 17.307 -6.258 -18.960 1.00 94.44 92 GLU A O 1
ATOM 724 N N . SER A 1 93 ? 19.251 -5.354 -19.610 1.00 95.88 93 SER A N 1
ATOM 725 C CA . SER A 1 93 ? 19.690 -4.957 -18.263 1.00 95.88 93 SER A CA 1
ATOM 726 C C . SER A 1 93 ? 18.668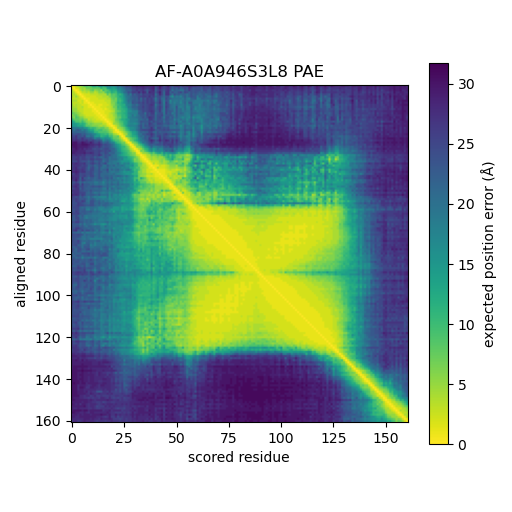 -4.059 -17.542 1.00 95.88 93 SER A C 1
ATOM 728 O O . SER A 1 93 ? 18.389 -4.232 -16.351 1.00 95.88 93 SER A O 1
ATOM 730 N N . ARG A 1 94 ? 18.032 -3.127 -18.267 1.00 94.31 94 ARG A N 1
ATOM 731 C CA . ARG A 1 94 ? 17.000 -2.230 -17.716 1.00 94.31 94 ARG A CA 1
ATOM 732 C C . ARG A 1 94 ? 15.693 -2.972 -17.463 1.00 94.31 94 ARG A C 1
ATOM 734 O O . ARG A 1 94 ? 15.056 -2.753 -16.431 1.00 94.31 94 ARG A O 1
ATOM 741 N N . ALA A 1 95 ? 15.298 -3.861 -18.373 1.00 94.88 95 ALA A N 1
ATOM 742 C CA . ALA A 1 95 ? 14.135 -4.718 -18.175 1.00 94.88 95 ALA A CA 1
ATOM 743 C C . ALA A 1 95 ? 14.315 -5.599 -16.924 1.00 94.88 95 ALA A C 1
ATOM 745 O O . ALA A 1 95 ? 13.443 -5.632 -16.052 1.00 94.88 95 ALA A O 1
ATOM 746 N N . ASP A 1 96 ? 15.476 -6.230 -16.773 1.00 96.88 96 ASP A N 1
ATOM 747 C CA . ASP A 1 96 ? 15.810 -7.071 -15.625 1.00 96.88 96 ASP A CA 1
ATOM 748 C C . ASP A 1 96 ? 15.821 -6.296 -14.307 1.00 96.88 96 ASP A C 1
ATOM 750 O O . ASP A 1 96 ? 15.285 -6.775 -13.301 1.00 96.88 96 ASP A O 1
ATOM 754 N N . PHE A 1 97 ? 16.324 -5.060 -14.318 1.00 96.31 97 PHE A N 1
ATOM 755 C CA . PHE A 1 97 ? 16.225 -4.159 -13.175 1.00 96.31 97 PHE A CA 1
ATOM 756 C C . PHE A 1 97 ? 14.764 -3.939 -12.747 1.00 96.31 97 PHE A C 1
ATOM 758 O O . PHE A 1 97 ? 14.420 -4.165 -11.584 1.00 96.31 97 PHE A O 1
ATOM 765 N N . TYR A 1 98 ? 13.871 -3.562 -13.672 1.00 95.12 98 TYR A N 1
ATOM 766 C CA . TYR A 1 98 ? 12.455 -3.335 -13.348 1.00 95.12 98 TYR A CA 1
ATOM 767 C C . TYR A 1 98 ? 11.715 -4.614 -12.945 1.00 95.12 98 TYR A C 1
ATOM 769 O O . TYR A 1 98 ? 10.839 -4.562 -12.076 1.00 95.12 98 TYR A O 1
ATOM 777 N N . ARG A 1 99 ? 12.083 -5.768 -13.515 1.00 96.25 99 ARG A N 1
ATOM 778 C CA . ARG A 1 99 ? 11.563 -7.080 -13.110 1.00 96.25 99 ARG A CA 1
ATOM 779 C C . ARG A 1 99 ? 11.925 -7.385 -11.659 1.00 96.25 99 ARG A C 1
ATOM 781 O O . ARG A 1 99 ? 11.043 -7.731 -10.872 1.00 96.25 99 ARG A O 1
ATOM 788 N N . ASN A 1 100 ? 13.195 -7.227 -11.295 1.00 97.12 100 ASN A N 1
ATOM 789 C CA . ASN A 1 100 ? 13.677 -7.493 -9.941 1.00 97.12 100 ASN A CA 1
ATOM 790 C C . ASN A 1 100 ? 13.066 -6.518 -8.930 1.00 97.12 100 ASN A C 1
ATOM 792 O O . ASN A 1 100 ? 12.640 -6.933 -7.852 1.00 97.12 100 ASN A O 1
ATOM 796 N N . GLU A 1 101 ? 12.946 -5.245 -9.302 1.00 96.81 101 GLU A N 1
ATOM 797 C CA . GLU A 1 101 ? 12.301 -4.222 -8.484 1.00 96.81 101 GLU A CA 1
ATOM 798 C C . GLU A 1 101 ? 10.829 -4.554 -8.212 1.00 96.81 101 GLU A C 1
ATOM 800 O O . GLU A 1 101 ? 10.388 -4.563 -7.063 1.00 96.81 101 GLU A O 1
ATOM 805 N N . ARG A 1 102 ? 10.070 -4.895 -9.262 1.00 95.56 102 ARG A N 1
ATOM 806 C CA . ARG A 1 102 ? 8.672 -5.326 -9.147 1.00 95.56 102 ARG A CA 1
ATOM 807 C C . ARG A 1 102 ? 8.542 -6.564 -8.261 1.00 95.56 102 ARG A C 1
ATOM 809 O O . ARG A 1 102 ? 7.645 -6.616 -7.421 1.00 95.56 102 ARG A O 1
ATOM 816 N N . ASN A 1 103 ? 9.414 -7.556 -8.438 1.00 97.06 103 ASN A N 1
ATOM 817 C CA . ASN A 1 103 ? 9.388 -8.786 -7.648 1.00 97.06 103 ASN A CA 1
ATOM 818 C C . ASN A 1 103 ? 9.665 -8.498 -6.163 1.00 97.06 103 ASN A C 1
ATOM 820 O O . ASN A 1 103 ? 8.950 -9.005 -5.302 1.00 97.06 103 ASN A O 1
ATOM 824 N N . ARG A 1 104 ? 10.630 -7.623 -5.850 1.00 96.81 104 ARG A N 1
ATOM 825 C CA . ARG A 1 104 ? 10.902 -7.187 -4.471 1.00 96.81 104 ARG A CA 1
ATOM 826 C C . ARG A 1 104 ? 9.706 -6.461 -3.852 1.00 96.81 104 ARG A C 1
ATOM 828 O O . ARG A 1 104 ? 9.308 -6.777 -2.736 1.00 96.81 104 ARG A O 1
ATOM 835 N N . LEU A 1 105 ? 9.090 -5.537 -4.590 1.00 94.94 105 LEU A N 1
ATOM 836 C CA . LEU A 1 105 ? 7.879 -4.843 -4.138 1.00 94.94 105 LEU A CA 1
ATOM 837 C C . LEU A 1 105 ? 6.696 -5.798 -3.942 1.00 94.94 105 LEU A C 1
ATO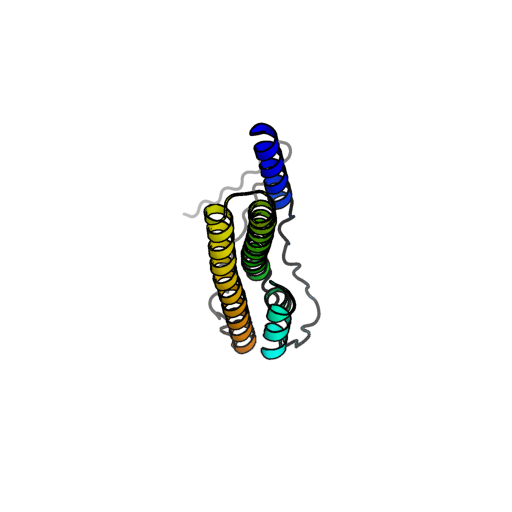M 839 O O . LEU A 1 105 ? 5.904 -5.600 -3.027 1.00 94.94 105 LEU A O 1
ATOM 843 N N . SER A 1 106 ? 6.593 -6.850 -4.758 1.00 93.50 106 SER A N 1
ATOM 844 C CA . SER A 1 106 ? 5.554 -7.877 -4.612 1.00 93.50 106 SER A CA 1
ATOM 845 C C . SER A 1 106 ? 5.718 -8.653 -3.301 1.00 93.50 106 SER A C 1
ATOM 847 O O . SER A 1 106 ? 4.729 -8.916 -2.621 1.00 93.50 106 SER A O 1
ATOM 849 N N . TRP A 1 107 ? 6.958 -8.942 -2.891 1.00 97.25 107 TRP A N 1
ATOM 850 C CA . TRP A 1 107 ? 7.239 -9.526 -1.575 1.00 97.25 107 TRP A CA 1
ATOM 851 C C . TRP A 1 107 ? 6.875 -8.586 -0.424 1.00 97.25 107 TRP A C 1
ATOM 853 O O . TRP A 1 107 ? 6.271 -9.025 0.553 1.00 97.25 107 TRP A O 1
ATOM 863 N N . TYR A 1 108 ? 7.174 -7.290 -0.546 1.00 96.44 108 TYR A N 1
ATOM 864 C CA . TYR A 1 108 ? 6.763 -6.303 0.459 1.00 96.44 108 TYR A CA 1
ATOM 865 C C . TYR A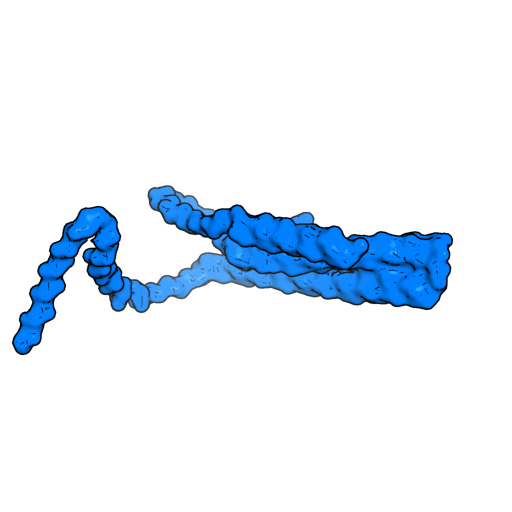 1 108 ? 5.242 -6.173 0.555 1.00 96.44 108 TYR A C 1
ATOM 867 O O . TYR A 1 108 ? 4.707 -6.098 1.658 1.00 96.44 108 TYR A O 1
ATOM 875 N N . LEU A 1 109 ? 4.536 -6.203 -0.578 1.00 93.00 109 LEU A N 1
ATOM 876 C CA . LEU A 1 109 ? 3.075 -6.199 -0.614 1.00 93.00 109 LEU A CA 1
ATOM 877 C C . LEU A 1 109 ? 2.493 -7.428 0.092 1.00 93.00 109 LEU A C 1
ATOM 879 O O . LEU A 1 109 ? 1.609 -7.281 0.933 1.00 93.00 109 LEU A O 1
ATOM 883 N N . ALA A 1 110 ? 3.012 -8.622 -0.206 1.00 92.81 110 ALA A N 1
ATOM 884 C CA . ALA A 1 110 ? 2.578 -9.853 0.448 1.00 92.81 110 ALA A CA 1
ATOM 885 C C . ALA A 1 110 ? 2.784 -9.787 1.972 1.00 92.81 110 ALA A C 1
ATOM 887 O O . ALA A 1 110 ? 1.867 -10.096 2.733 1.00 92.81 110 ALA A O 1
ATOM 888 N N . GLY A 1 111 ? 3.951 -9.306 2.418 1.00 94.81 111 GLY A N 1
ATOM 889 C CA . GLY A 1 111 ? 4.233 -9.088 3.837 1.00 94.81 111 GLY A CA 1
ATOM 890 C C . GLY A 1 111 ? 3.278 -8.083 4.488 1.00 94.81 111 GLY A C 1
ATOM 891 O O . GLY A 1 111 ? 2.739 -8.353 5.557 1.00 94.81 111 GLY A O 1
ATOM 892 N N . ALA A 1 112 ? 3.002 -6.955 3.830 1.00 89.69 112 ALA A N 1
ATOM 893 C CA . ALA A 1 112 ? 2.087 -5.933 4.338 1.00 89.69 112 ALA A CA 1
ATOM 894 C C . ALA A 1 112 ? 0.637 -6.437 4.456 1.00 89.69 112 ALA A C 1
ATOM 896 O O . ALA A 1 112 ? -0.050 -6.115 5.427 1.00 89.69 112 ALA A O 1
ATOM 897 N N . ILE A 1 113 ? 0.160 -7.234 3.492 1.00 85.25 113 ILE A N 1
ATOM 898 C CA . ILE A 1 113 ? -1.166 -7.871 3.557 1.00 85.25 113 ILE A CA 1
ATOM 899 C C . ILE A 1 113 ? -1.221 -8.844 4.735 1.00 85.25 113 ILE A C 1
ATOM 901 O O . ILE A 1 113 ? -2.145 -8.763 5.549 1.00 85.25 113 ILE A O 1
ATOM 905 N N . LEU A 1 114 ? -0.211 -9.707 4.878 1.00 88.31 114 LEU A N 1
ATOM 906 C CA . LEU A 1 114 ? -0.152 -10.687 5.960 1.00 88.31 114 LEU A CA 1
ATOM 907 C C . LEU A 1 114 ? -0.138 -10.013 7.340 1.00 88.31 114 LEU A C 1
ATOM 909 O O . LEU A 1 114 ? -0.957 -10.355 8.188 1.00 88.31 114 LEU A O 1
ATOM 913 N N . LEU A 1 115 ? 0.723 -9.012 7.544 1.00 88.56 115 LEU A N 1
ATOM 914 C CA . LEU A 1 115 ? 0.799 -8.265 8.803 1.00 88.56 115 LEU A CA 1
ATOM 915 C C . LEU A 1 115 ? -0.530 -7.582 9.143 1.00 88.56 115 LEU A C 1
ATOM 917 O O . LEU A 1 115 ? -1.011 -7.717 10.263 1.00 88.56 115 LEU A O 1
ATOM 921 N N . SER A 1 116 ? -1.166 -6.921 8.169 1.00 85.56 116 SER A N 1
ATOM 922 C CA . SER A 1 116 ? -2.469 -6.274 8.393 1.00 85.56 116 SER A CA 1
ATOM 923 C C . SER A 1 116 ? -3.579 -7.266 8.756 1.00 85.56 116 SER A C 1
ATOM 925 O O . SER A 1 116 ? -4.492 -6.937 9.513 1.00 85.56 116 SER A O 1
ATOM 927 N N . THR A 1 117 ? -3.496 -8.484 8.212 1.00 81.25 117 THR A N 1
ATOM 928 C CA . THR A 1 117 ? -4.452 -9.567 8.449 1.00 81.25 117 THR A CA 1
ATOM 929 C C . THR A 1 117 ? -4.289 -10.113 9.861 1.00 81.25 117 THR A C 1
ATOM 931 O O . THR A 1 117 ? -5.283 -10.290 10.559 1.00 81.25 117 THR A O 1
ATOM 934 N N . LEU A 1 118 ? -3.046 -10.334 10.298 1.00 85.38 118 LEU A N 1
ATOM 935 C CA . LEU A 1 118 ? -2.741 -10.784 11.655 1.00 85.38 118 LEU A CA 1
ATOM 936 C C . LEU A 1 118 ? -3.112 -9.726 12.702 1.00 85.38 118 LEU A C 1
ATOM 938 O O . LEU A 1 118 ? -3.727 -10.079 13.703 1.00 85.38 118 LEU A O 1
ATOM 942 N N . ASP A 1 119 ? -2.817 -8.445 12.455 1.00 84.12 119 ASP A N 1
ATOM 943 C CA . ASP A 1 119 ? -3.211 -7.345 13.351 1.00 84.12 119 ASP A CA 1
ATOM 944 C C . ASP A 1 119 ? -4.738 -7.273 13.511 1.00 84.12 119 ASP A C 1
ATOM 946 O O . ASP A 1 119 ? -5.237 -7.223 14.631 1.00 84.12 119 ASP A O 1
ATOM 950 N N . ALA A 1 120 ? -5.490 -7.383 12.407 1.00 82.56 120 ALA A N 1
ATOM 951 C CA . ALA A 1 120 ? -6.955 -7.416 12.449 1.00 82.56 120 ALA A CA 1
ATOM 952 C C . ALA A 1 120 ? -7.499 -8.668 13.160 1.00 82.56 120 ALA A C 1
ATOM 954 O O . ALA A 1 120 ? -8.504 -8.595 13.863 1.00 82.56 120 ALA A O 1
ATOM 955 N N . TYR A 1 121 ? -6.853 -9.824 12.972 1.00 81.31 121 TYR A N 1
ATOM 956 C CA . TYR A 1 121 ? -7.235 -11.069 13.636 1.00 81.31 121 TYR A CA 1
ATOM 957 C C . TYR A 1 121 ? -7.054 -10.968 15.155 1.00 81.31 121 TYR A C 1
ATOM 959 O O . TYR A 1 121 ? -7.959 -11.340 15.899 1.00 81.31 121 TYR A O 1
ATOM 967 N N . VAL A 1 122 ? -5.914 -10.439 15.612 1.00 84.25 122 VAL A N 1
ATOM 968 C CA . VAL A 1 122 ? -5.635 -10.214 17.038 1.00 84.25 122 VAL A CA 1
ATOM 969 C C . VAL A 1 122 ? -6.596 -9.176 17.618 1.00 84.25 122 VAL A C 1
ATOM 971 O O . VAL A 1 122 ? -7.178 -9.433 18.669 1.00 84.25 122 VAL A O 1
ATOM 974 N N . ASP A 1 123 ? -6.835 -8.063 16.915 1.00 77.50 123 ASP A N 1
ATOM 975 C CA . ASP A 1 123 ? -7.804 -7.037 17.327 1.00 77.50 123 ASP A CA 1
ATOM 976 C C . ASP A 1 123 ? -9.220 -7.609 17.489 1.00 77.50 123 ASP A C 1
ATOM 978 O O . ASP A 1 123 ? -9.915 -7.271 18.442 1.00 77.50 123 ASP A O 1
ATOM 982 N N . ALA A 1 124 ? -9.652 -8.483 16.576 1.00 78.81 124 ALA A N 1
ATOM 983 C CA . ALA A 1 124 ? -10.953 -9.137 16.663 1.00 78.81 124 ALA A CA 1
ATOM 984 C C . ALA A 1 124 ? -11.007 -10.185 17.787 1.00 78.81 124 ALA A C 1
ATOM 986 O O . ALA A 1 124 ? -12.035 -10.330 18.438 1.00 78.81 124 ALA A O 1
ATOM 987 N N . HIS A 1 125 ? -9.915 -10.918 18.031 1.00 79.00 125 HIS A N 1
ATOM 988 C CA . HIS A 1 125 ? -9.859 -11.936 19.087 1.00 79.00 125 HIS A CA 1
ATOM 989 C C . HIS A 1 125 ? -9.849 -11.320 20.492 1.00 79.00 125 HIS A C 1
ATOM 991 O O . HIS A 1 125 ? -10.386 -11.903 21.429 1.00 79.00 125 HIS A O 1
ATOM 997 N N . LEU A 1 126 ? -9.254 -10.136 20.627 1.00 78.75 126 LEU A N 1
ATOM 998 C CA . LEU A 1 126 ? -9.209 -9.371 21.871 1.00 78.75 126 LEU A CA 1
ATOM 999 C C . LEU A 1 126 ? -10.358 -8.361 21.997 1.00 78.75 126 LEU A C 1
ATOM 1001 O O . LEU A 1 126 ? -10.385 -7.611 22.964 1.00 78.75 126 LEU A O 1
ATOM 1005 N N . TYR A 1 127 ? -11.314 -8.345 21.063 1.00 70.12 127 TYR A N 1
ATOM 1006 C CA . TYR A 1 127 ? -12.435 -7.399 21.079 1.00 70.12 127 TYR A CA 1
ATOM 1007 C C . TYR A 1 127 ? -13.305 -7.531 22.341 1.00 70.12 127 TYR A C 1
ATOM 1009 O O . TYR A 1 127 ? -13.789 -6.533 22.859 1.00 70.12 127 TYR A O 1
ATOM 1017 N N . ASP A 1 128 ? -13.455 -8.754 22.857 1.00 64.62 128 ASP A N 1
ATOM 1018 C CA . ASP A 1 128 ? -14.223 -9.053 24.074 1.00 64.62 128 ASP A CA 1
ATOM 1019 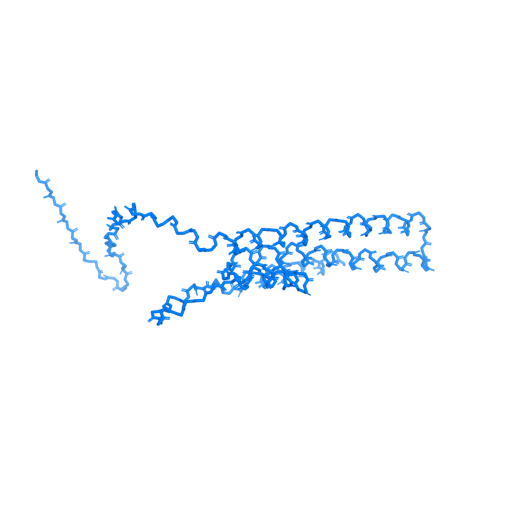C C . ASP A 1 128 ? -13.401 -8.899 25.374 1.00 64.62 128 ASP A C 1
ATOM 1021 O O . ASP A 1 128 ? -13.953 -9.033 26.467 1.00 64.62 128 ASP A O 1
ATOM 1025 N N . PHE A 1 129 ? -12.086 -8.651 25.287 1.00 62.56 129 PHE A N 1
ATOM 1026 C CA . PHE A 1 129 ? -11.250 -8.383 26.459 1.00 62.56 129 PHE A CA 1
ATOM 1027 C C . PHE A 1 129 ? -11.400 -6.911 26.860 1.00 62.56 129 PHE A C 1
ATOM 1029 O O . PHE A 1 129 ? -10.619 -6.050 26.460 1.00 62.56 129 PHE A O 1
ATOM 1036 N N . ASP A 1 130 ? -12.431 -6.639 27.654 1.00 54.78 130 ASP A N 1
ATOM 1037 C CA . ASP A 1 130 ? -12.677 -5.343 28.280 1.00 54.78 130 ASP A CA 1
ATOM 1038 C C . ASP A 1 130 ? -11.660 -5.115 29.411 1.00 54.78 130 ASP A C 1
ATOM 1040 O O . ASP A 1 130 ? -11.823 -5.599 30.531 1.00 54.78 130 ASP A O 1
ATOM 1044 N N . VAL A 1 131 ? -10.568 -4.404 29.122 1.00 58.09 131 VAL A N 1
ATOM 1045 C CA . VAL A 1 131 ? -9.846 -3.666 30.167 1.00 58.09 131 VAL A CA 1
ATOM 1046 C C . VAL A 1 131 ? -10.552 -2.321 30.264 1.00 58.09 131 VAL A C 1
ATOM 1048 O O . VAL A 1 131 ? -10.069 -1.314 29.752 1.00 58.09 131 VAL A O 1
ATOM 1051 N N . SER A 1 132 ? -11.753 -2.324 30.843 1.00 54.41 132 SER A N 1
ATOM 1052 C CA . SER A 1 132 ? -12.407 -1.092 31.245 1.00 54.41 132 SER A CA 1
ATOM 1053 C C . SER A 1 132 ? -11.506 -0.469 32.303 1.00 54.41 132 SER A C 1
ATOM 1055 O O . SER A 1 132 ? -11.418 -0.972 33.427 1.00 54.41 132 SER A O 1
ATOM 1057 N N . ASP A 1 133 ? -10.786 0.584 31.933 1.00 51.78 133 ASP A N 1
ATOM 1058 C CA . ASP A 1 133 ? -10.162 1.469 32.899 1.00 51.78 133 ASP A CA 1
ATOM 1059 C C . ASP A 1 133 ? -11.285 2.034 33.778 1.00 51.78 133 ASP A C 1
ATOM 1061 O O . ASP A 1 133 ? -11.895 3.054 33.461 1.00 51.78 133 ASP A O 1
ATOM 1065 N N . ASP A 1 134 ? -11.511 1.416 34.936 1.00 53.19 134 ASP A N 1
ATOM 1066 C CA . ASP A 1 134 ? -12.215 2.002 36.087 1.00 53.19 134 ASP A CA 1
ATOM 1067 C C . ASP A 1 134 ? -11.392 3.173 36.690 1.00 53.19 134 ASP A C 1
ATOM 1069 O O . ASP A 1 134 ? -11.313 3.390 37.894 1.00 53.19 134 ASP A O 1
ATOM 1073 N N . LEU A 1 135 ? -10.669 3.897 35.829 1.00 57.66 135 LEU A N 1
ATOM 1074 C CA . LEU A 1 135 ? -9.612 4.861 36.124 1.00 57.66 135 LEU A CA 1
ATOM 1075 C C . LEU A 1 135 ? -9.657 6.095 35.203 1.00 57.66 135 LEU A C 1
ATOM 1077 O O . LEU A 1 135 ? -8.755 6.928 35.268 1.00 57.66 135 LEU A O 1
ATOM 1081 N N . SER A 1 136 ? -10.697 6.265 34.374 1.00 51.34 136 SER A N 1
ATOM 1082 C CA . SER A 1 136 ? -10.942 7.516 33.630 1.00 51.34 136 SER A CA 1
ATOM 1083 C C . SER A 1 136 ? -12.104 8.365 34.168 1.00 51.34 136 SER A C 1
ATOM 1085 O O . SER A 1 136 ? -12.365 9.437 33.624 1.00 51.34 136 SER A O 1
ATOM 1087 N N . GLU A 1 137 ? -12.761 7.970 35.266 1.00 54.28 137 GLU A N 1
ATOM 1088 C CA . GLU A 1 137 ? -13.763 8.792 35.976 1.00 54.28 137 GLU A CA 1
ATOM 1089 C C . GLU A 1 137 ? -13.114 9.807 36.945 1.00 54.28 137 GLU A C 1
ATOM 1091 O O . GLU A 1 137 ? -13.543 10.006 38.078 1.00 54.28 137 GLU A O 1
ATOM 1096 N N . SER A 1 138 ? -12.037 10.476 36.519 1.00 48.56 138 SER A N 1
ATOM 1097 C CA . SER A 1 138 ? -11.478 11.607 37.278 1.00 48.56 138 SER A CA 1
ATOM 1098 C C . SER A 1 138 ? -10.748 12.642 36.420 1.00 48.56 138 SER A C 1
ATOM 1100 O O . SER A 1 138 ? -9.793 13.271 36.877 1.00 48.56 138 SER A O 1
ATOM 1102 N N . TYR A 1 139 ? -11.175 12.847 35.176 1.00 53.25 139 TYR A N 1
ATOM 1103 C CA . TYR A 1 139 ? -10.781 14.044 34.429 1.00 53.25 139 TYR A CA 1
ATOM 1104 C C . TYR A 1 139 ? -12.017 14.784 33.927 1.00 53.25 139 TYR A C 1
ATOM 1106 O O . TYR A 1 139 ? -12.287 14.921 32.736 1.00 53.25 139 TYR A O 1
ATOM 1114 N N . GLU A 1 140 ? -12.765 15.309 34.895 1.00 44.28 140 GLU A N 1
ATOM 1115 C CA . GLU A 1 140 ? -13.709 16.397 34.689 1.0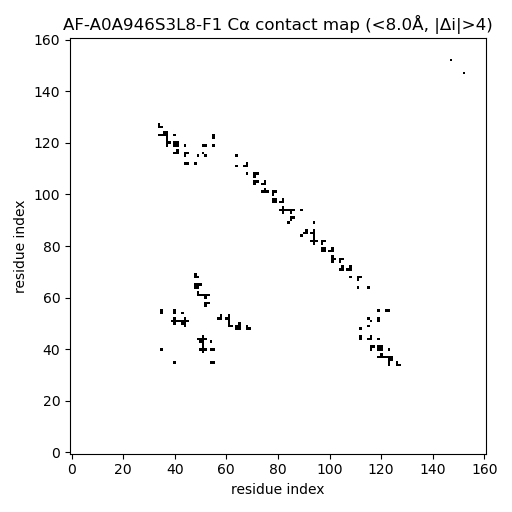0 44.28 140 GLU A CA 1
ATOM 1116 C C . GLU A 1 140 ? -12.907 17.667 34.325 1.00 44.28 140 GLU A C 1
ATOM 1118 O O . GLU A 1 140 ? -12.662 18.549 35.148 1.00 44.28 140 GLU A O 1
ATOM 1123 N N . MET A 1 141 ? -12.438 17.773 33.074 1.00 41.66 141 MET A N 1
ATOM 1124 C CA . MET A 1 141 ? -11.986 19.062 32.542 1.00 41.66 141 MET A CA 1
ATOM 1125 C C . MET A 1 141 ? -13.217 19.932 32.342 1.00 41.66 141 MET A C 1
ATOM 1127 O O . MET A 1 141 ? -13.828 19.962 31.273 1.00 41.66 141 MET A O 1
ATOM 1131 N N . LYS A 1 142 ? -13.566 20.663 33.399 1.00 42.78 142 LYS A N 1
ATOM 1132 C CA . LYS A 1 142 ? -14.496 21.783 33.357 1.00 42.78 142 LYS A CA 1
ATOM 1133 C C . LYS A 1 142 ? -13.992 22.791 32.325 1.00 42.78 142 LYS A C 1
ATOM 1135 O O . LYS A 1 142 ? -13.092 23.589 32.585 1.00 42.78 142 LYS A O 1
ATOM 1140 N N . LYS A 1 143 ? -14.561 22.725 31.124 1.00 45.75 143 LYS A N 1
ATOM 1141 C CA . LYS A 1 143 ? -14.319 23.658 30.026 1.00 45.75 143 LYS A CA 1
ATOM 1142 C C . LYS A 1 143 ? -14.785 25.047 30.473 1.00 45.75 143 LYS A C 1
ATOM 1144 O O . LYS A 1 143 ? -15.978 25.328 30.477 1.00 45.75 143 LYS A O 1
ATOM 1149 N N . THR A 1 144 ? -13.854 25.903 30.893 1.00 43.47 144 THR A N 1
ATOM 1150 C CA . THR A 1 144 ? -14.129 27.336 31.039 1.00 43.47 144 THR A CA 1
ATOM 1151 C C . THR A 1 144 ? -14.103 27.941 29.642 1.00 43.47 144 THR A C 1
ATOM 1153 O O . THR A 1 144 ? -13.067 27.998 28.981 1.00 43.47 144 THR A O 1
ATOM 1156 N N . GLU A 1 145 ? -15.283 28.273 29.137 1.00 54.03 145 GLU A N 1
ATOM 1157 C CA . GLU A 1 145 ? -15.443 28.940 27.855 1.00 54.03 145 GLU A CA 1
ATOM 1158 C C . GLU A 1 145 ? -15.140 30.426 28.015 1.00 54.03 145 GLU A C 1
ATOM 1160 O O . GLU A 1 145 ? -15.820 31.108 28.769 1.00 54.03 145 GLU A O 1
ATOM 1165 N N . ASP A 1 146 ? -14.166 30.919 27.255 1.00 43.94 146 ASP A N 1
ATOM 1166 C CA . ASP A 1 146 ? -14.094 32.328 26.867 1.00 43.94 146 ASP A CA 1
ATOM 1167 C C . ASP A 1 146 ? -13.890 32.394 25.347 1.00 43.94 146 ASP A C 1
ATOM 1169 O O . ASP A 1 146 ? -12.807 32.663 24.823 1.00 43.94 146 ASP A O 1
ATOM 1173 N N . LEU A 1 147 ? -14.962 32.092 24.609 1.00 47.97 147 LEU A N 1
ATOM 1174 C CA . LEU A 1 147 ? -15.056 32.357 23.174 1.00 47.97 147 LEU A CA 1
ATOM 1175 C C . LEU A 1 147 ? -15.657 33.752 22.976 1.00 47.97 147 LEU A C 1
ATOM 1177 O O . LEU A 1 147 ? -16.868 33.947 22.950 1.00 47.97 147 LEU A O 1
ATOM 1181 N N . SER A 1 148 ? -14.778 34.739 22.829 1.00 45.50 148 SER A N 1
ATOM 1182 C CA . SER A 1 148 ? -15.135 36.100 22.428 1.00 45.50 148 SER A CA 1
ATOM 1183 C C . SER A 1 148 ? -15.580 36.108 20.957 1.00 45.50 148 SER A C 1
ATOM 1185 O O . SER A 1 148 ? -14.740 36.087 20.054 1.00 45.50 148 SER A O 1
ATOM 1187 N N . PHE A 1 149 ? -16.885 36.211 20.700 1.00 42.44 149 PHE A N 1
ATOM 1188 C CA . PHE A 1 149 ? -17.430 36.573 19.388 1.00 42.44 149 PHE A CA 1
ATOM 1189 C C . PHE A 1 149 ? -18.218 37.885 19.538 1.00 42.44 149 PHE A C 1
ATOM 1191 O O . PHE A 1 149 ? -19.094 37.986 20.390 1.00 42.44 149 PHE A O 1
ATOM 1198 N N . MET A 1 150 ? -17.883 38.904 18.737 1.00 46.03 150 MET A N 1
ATOM 1199 C CA . MET A 1 150 ? -18.518 40.241 18.721 1.00 46.03 150 MET A CA 1
ATOM 1200 C C . MET A 1 150 ? -18.274 41.179 19.927 1.00 46.03 150 MET A C 1
ATOM 1202 O O . MET A 1 150 ? -19.159 41.926 20.333 1.00 46.03 150 MET A O 1
ATOM 1206 N N . GLY A 1 151 ? -17.047 41.247 20.453 1.00 50.41 151 GLY A N 1
ATOM 1207 C CA . GLY A 1 151 ? -16.575 42.451 21.167 1.00 50.41 151 GLY A CA 1
ATOM 1208 C C . GLY A 1 151 ? -17.142 42.715 22.568 1.00 50.41 151 GLY A C 1
ATOM 1209 O O . GLY A 1 151 ? -16.823 43.747 23.156 1.00 50.41 151 GLY A O 1
ATOM 1210 N N . VAL A 1 152 ? -17.912 41.795 23.146 1.00 53.84 152 VAL A N 1
ATOM 1211 C CA . VAL A 1 152 ? -18.283 41.849 24.566 1.00 53.84 152 VAL A CA 1
ATOM 1212 C C . VAL A 1 152 ? -17.308 40.980 25.358 1.00 53.84 152 VAL A C 1
ATOM 1214 O O . VAL A 1 152 ? -17.220 39.776 25.136 1.00 53.84 152 VAL A O 1
ATOM 1217 N N . LYS A 1 153 ? -16.555 41.597 26.278 1.00 46.00 153 LYS A N 1
ATOM 1218 C CA . LYS A 1 153 ? -15.709 40.890 27.250 1.00 46.00 153 LYS A CA 1
ATOM 1219 C C . LYS A 1 153 ? -16.477 40.733 28.555 1.00 46.00 153 LYS A C 1
ATOM 1221 O O . LYS A 1 153 ? -16.747 41.731 29.220 1.00 46.00 153 LYS A O 1
ATOM 1226 N N . ILE A 1 154 ? -16.786 39.499 28.936 1.00 53.66 154 ILE A N 1
ATOM 1227 C CA . ILE A 1 154 ? -17.259 39.180 30.285 1.00 53.66 154 ILE A CA 1
ATOM 1228 C C . ILE A 1 154 ? -16.070 38.585 31.034 1.00 53.66 154 ILE A C 1
ATOM 1230 O O . ILE A 1 154 ? -15.415 37.685 30.530 1.00 53.66 154 ILE A O 1
ATOM 1234 N N . HIS A 1 155 ? -15.743 39.141 32.198 1.00 40.91 155 HIS A N 1
ATOM 1235 C CA . HIS A 1 155 ? -14.577 38.744 32.983 1.00 40.91 155 HIS A CA 1
ATOM 1236 C C . HIS A 1 155 ? -15.040 38.156 34.314 1.00 40.91 155 HIS A C 1
ATOM 1238 O O . HIS A 1 155 ? -15.619 38.872 35.132 1.00 40.91 155 HIS A O 1
ATOM 1244 N N . PHE A 1 156 ? -14.762 36.874 34.550 1.00 49.81 156 PHE A N 1
ATOM 1245 C CA . PHE A 1 156 ? -15.013 36.225 35.836 1.00 49.81 156 PHE A CA 1
ATOM 1246 C C . PHE A 1 156 ? -13.690 35.994 36.570 1.00 49.81 156 PHE A C 1
ATOM 1248 O O . PHE A 1 156 ? -12.815 35.279 36.094 1.00 49.81 156 PHE A O 1
ATOM 1255 N N . SER A 1 157 ? -13.539 36.621 37.738 1.00 42.34 157 SER A N 1
ATOM 1256 C CA . SER A 1 157 ? -12.374 36.463 38.613 1.00 42.34 157 SER A CA 1
ATOM 1257 C C . SER A 1 157 ? -12.768 35.651 39.839 1.00 42.34 157 SER A C 1
ATOM 1259 O O . SER A 1 157 ? -13.685 36.039 40.563 1.00 42.34 157 SER A O 1
ATOM 1261 N N . TRP A 1 158 ? -12.055 34.554 40.085 1.00 46.00 158 TRP A N 1
ATOM 1262 C CA . TRP A 1 158 ? -12.131 33.805 41.336 1.00 46.00 158 TRP A CA 1
ATOM 1263 C C . TRP A 1 158 ? -10.811 33.955 42.091 1.00 46.00 158 TRP A C 1
ATOM 1265 O O . TRP A 1 158 ? -9.743 33.657 41.560 1.00 46.00 158 TRP A O 1
ATOM 1275 N N . ARG A 1 159 ? -10.889 34.429 43.339 1.00 44.81 159 ARG A N 1
ATOM 1276 C CA . ARG A 1 159 ? -9.753 34.572 44.257 1.00 44.81 159 ARG A CA 1
ATOM 1277 C C . ARG A 1 159 ? -10.058 33.759 45.512 1.00 44.81 159 ARG A C 1
ATOM 1279 O O . ARG A 1 159 ? -10.944 34.133 46.276 1.00 44.81 159 ARG A O 1
ATOM 1286 N N . PHE A 1 160 ? -9.347 32.655 45.708 1.00 49.78 160 PHE A N 1
ATOM 1287 C CA . PHE A 1 160 ? -9.380 31.912 46.967 1.00 49.78 160 PHE A CA 1
ATOM 1288 C C . PHE A 1 160 ? -8.328 32.516 47.914 1.00 49.78 160 PHE A C 1
ATOM 1290 O O . PHE A 1 160 ? -7.217 32.811 47.470 1.00 49.78 160 PHE A O 1
ATOM 1297 N N . HIS A 1 161 ? -8.726 32.799 49.161 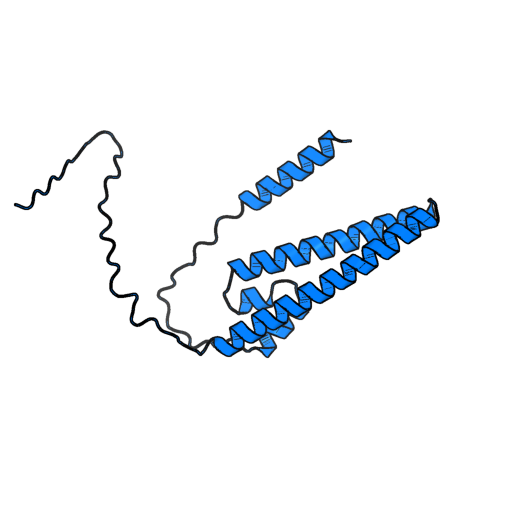1.00 49.47 161 HIS A N 1
ATOM 1298 C CA . HIS A 1 161 ? -7.835 33.222 50.253 1.00 49.47 161 HIS A CA 1
ATOM 1299 C C . HIS A 1 161 ? -7.269 32.000 50.969 1.00 49.47 161 HIS A C 1
ATOM 1301 O O . HIS A 1 161 ? -8.019 31.002 51.066 1.00 49.47 161 HIS A O 1
#